Protein AF-W4K9L7-F1 (afdb_monomer_lite)

InterPro domains:
  IPR001672 Phosphoglucose isomerase (PGI) [PF00342] (33-137)
  IPR001672 Phosphoglucose isomerase (PGI) [PR00662] (99-117)
  IPR001672 Phosphoglucose isomerase (PGI) [PR00662] (117-131)
  IPR001672 Phosphoglucose isomerase (PGI) [PS51463] (33-137)
  IPR001672 Phosphoglucose isomerase (PGI) [PTHR11469] (33-137)
  IPR035482 Phosphoglucose isomerase, SIS domain 2 [cd05016] (3-137)
  IPR046348 SIS domain superfamily [SSF53697] (2-137)

Organism: Heterobasidion irregulare (strain TC 32-1) (NCBI:txid747525)

Sequence (154 aa):
MYKFADYFQQGDTESTSKFITKGGKRVDYQTSGTKLVPTDFLAPVTSHNPLRGSLHHCILLSYYFARPEALAFSKTEEQVRQVGPRASEALVKGKVFEGNRPSNSILFPLLTPATLGSLIALYEHKIFTQGVIRGINMVGACLLGWVGVYMRVC

Structure (mmCIF, N/CA/C/O backbone):
data_AF-W4K9L7-F1
#
_entry.id   AF-W4K9L7-F1
#
loop_
_atom_site.group_PDB
_atom_site.id
_atom_site.type_symbol
_atom_site.label_atom_id
_atom_site.label_alt_id
_atom_site.label_comp_id
_atom_site.label_asym_id
_atom_site.label_entity_id
_atom_site.label_seq_id
_atom_site.pdbx_PDB_ins_code
_atom_site.Cartn_x
_atom_site.Cartn_y
_atom_site.Cartn_z
_atom_site.occupancy
_atom_site.B_iso_or_equiv
_atom_site.auth_seq_id
_atom_site.auth_comp_id
_atom_site.auth_asym_id
_atom_site.auth_atom_id
_atom_site.pdbx_PDB_model_num
ATOM 1 N N . MET A 1 1 ? 7.831 9.215 -5.787 1.00 70.25 1 MET A N 1
ATOM 2 C CA . MET A 1 1 ? 7.038 8.797 -4.607 1.00 70.25 1 MET A CA 1
ATOM 3 C C . MET A 1 1 ? 7.552 9.314 -3.258 1.00 70.25 1 MET A C 1
ATOM 5 O O . MET A 1 1 ? 6.813 9.196 -2.300 1.00 70.25 1 MET A O 1
ATOM 9 N N . TYR A 1 2 ? 8.739 9.924 -3.124 1.00 73.19 2 TYR A N 1
ATOM 10 C CA . TYR A 1 2 ? 9.238 10.333 -1.795 1.00 73.19 2 TYR A CA 1
ATOM 11 C C . TYR A 1 2 ? 8.344 11.356 -1.052 1.00 73.19 2 TYR A C 1
ATOM 13 O O . TYR A 1 2 ? 8.242 11.287 0.162 1.00 73.19 2 TYR A O 1
ATOM 21 N N . LYS A 1 3 ? 7.645 12.246 -1.776 1.00 76.44 3 LYS A N 1
ATOM 22 C CA . LYS A 1 3 ? 6.640 13.182 -1.222 1.00 76.44 3 LYS A CA 1
ATOM 23 C C . LYS A 1 3 ? 5.236 12.611 -1.059 1.00 76.44 3 LYS A C 1
ATOM 25 O O . LYS A 1 3 ? 4.345 13.290 -0.568 1.00 76.44 3 LYS A O 1
ATOM 30 N N . PHE A 1 4 ? 5.024 11.379 -1.508 1.00 74.81 4 PHE A N 1
ATOM 31 C CA . PHE A 1 4 ? 3.700 10.771 -1.534 1.00 74.81 4 PHE A CA 1
ATOM 32 C C . PHE A 1 4 ? 3.171 10.537 -0.113 1.00 74.81 4 PHE A C 1
ATOM 34 O O . PHE A 1 4 ? 1.999 10.768 0.141 1.00 74.81 4 PHE A O 1
ATOM 41 N N . ALA A 1 5 ? 4.045 10.155 0.825 1.00 73.12 5 ALA A N 1
ATOM 42 C CA . ALA A 1 5 ? 3.673 9.970 2.226 1.00 73.12 5 ALA A CA 1
ATOM 43 C C . ALA A 1 5 ? 3.264 11.290 2.904 1.00 73.12 5 ALA A C 1
ATOM 45 O O . ALA A 1 5 ? 2.226 11.323 3.557 1.00 73.12 5 ALA A O 1
ATOM 46 N N . ASP A 1 6 ? 4.027 12.371 2.693 1.00 67.75 6 ASP A N 1
ATOM 47 C CA . ASP A 1 6 ? 3.744 13.702 3.257 1.00 67.75 6 ASP A CA 1
ATOM 48 C C . ASP A 1 6 ? 2.326 14.179 2.881 1.00 67.75 6 ASP A C 1
ATOM 50 O O . ASP A 1 6 ? 1.592 14.699 3.720 1.00 67.75 6 ASP A O 1
ATOM 54 N N . TYR A 1 7 ? 1.921 13.945 1.626 1.00 69.06 7 TYR A N 1
ATOM 55 C CA . TYR A 1 7 ? 0.602 14.321 1.113 1.00 69.06 7 TYR A CA 1
ATOM 56 C C . TYR A 1 7 ? -0.545 13.639 1.876 1.00 69.06 7 TYR A C 1
ATOM 58 O O . TYR A 1 7 ? -1.479 14.306 2.323 1.00 69.06 7 TYR A O 1
ATOM 66 N N . PHE A 1 8 ? -0.464 12.321 2.083 1.00 70.00 8 PHE A N 1
ATOM 67 C CA . PHE A 1 8 ? -1.507 11.602 2.824 1.00 70.00 8 PHE A CA 1
ATOM 68 C C . PHE A 1 8 ? -1.439 11.838 4.317 1.00 70.00 8 PHE A C 1
ATOM 70 O O . PHE A 1 8 ? -2.485 11.920 4.945 1.00 70.00 8 PHE A O 1
ATOM 77 N N . GLN A 1 9 ? -0.248 12.007 4.891 1.00 68.50 9 GLN A N 1
ATOM 78 C CA . GLN A 1 9 ? -0.134 12.387 6.296 1.00 68.50 9 GLN A CA 1
ATOM 79 C C . GLN A 1 9 ? -0.862 13.703 6.565 1.00 68.50 9 GLN A C 1
ATOM 81 O O . GLN A 1 9 ? -1.576 13.802 7.563 1.00 68.50 9 GLN A O 1
ATOM 86 N N . GLN A 1 10 ? -0.751 14.678 5.661 1.00 68.06 10 GLN A N 1
ATOM 87 C CA . GLN A 1 10 ? -1.512 15.917 5.751 1.00 68.06 10 GLN A CA 1
ATOM 88 C C . GLN A 1 10 ? -3.023 15.661 5.613 1.00 68.06 10 GLN A C 1
ATOM 90 O O . GLN A 1 10 ? -3.782 16.028 6.510 1.00 68.06 10 GLN A O 1
ATOM 95 N N . GLY A 1 11 ? -3.460 14.981 4.546 1.00 58.62 11 GLY A N 1
ATOM 96 C CA . GLY A 1 11 ? -4.882 14.722 4.287 1.00 58.62 11 GLY A CA 1
ATOM 97 C C . GLY A 1 11 ? -5.578 13.898 5.378 1.00 58.62 11 GLY A C 1
ATOM 98 O O . GLY A 1 11 ? -6.679 14.243 5.815 1.00 58.62 11 GLY A O 1
ATOM 99 N N . ASP A 1 12 ? -4.930 12.844 5.875 1.00 61.22 12 ASP A N 1
ATOM 100 C CA . ASP A 1 12 ? -5.428 12.022 6.980 1.00 61.22 12 ASP A CA 1
ATOM 101 C C . ASP A 1 12 ? -5.474 12.834 8.277 1.00 61.22 12 ASP A C 1
ATOM 103 O O . ASP A 1 12 ? -6.499 12.837 8.958 1.00 61.22 12 ASP A O 1
ATOM 107 N N . THR A 1 13 ? -4.418 13.579 8.619 1.00 63.84 13 THR A N 1
ATOM 108 C CA . THR A 1 13 ? -4.372 14.336 9.883 1.00 63.84 13 THR A CA 1
ATOM 109 C C . THR A 1 13 ? -5.392 15.475 9.894 1.00 63.84 13 THR A C 1
ATOM 111 O O . THR A 1 13 ? -6.127 15.634 10.869 1.00 63.84 13 THR A O 1
ATOM 114 N N . GLU A 1 14 ? -5.510 16.240 8.809 1.00 61.34 14 GLU A N 1
ATOM 115 C CA . GLU A 1 14 ? -6.468 17.350 8.697 1.00 61.34 14 GLU A CA 1
ATOM 116 C C . GLU A 1 14 ? -7.933 16.877 8.654 1.00 61.34 14 GLU A C 1
ATOM 118 O O . GLU A 1 14 ? -8.848 17.600 9.069 1.00 61.34 14 GLU A O 1
ATOM 123 N N . SER A 1 15 ? -8.185 15.656 8.172 1.00 55.28 15 SER A N 1
ATOM 124 C CA . SER A 1 15 ? -9.538 15.096 8.079 1.00 55.28 15 SER A CA 1
ATOM 125 C C . SER A 1 15 ? -9.973 14.333 9.335 1.00 55.28 15 SER A C 1
ATOM 127 O O . SER A 1 15 ? -11.148 14.414 9.708 1.00 55.28 15 SER A O 1
ATOM 129 N N . THR A 1 16 ? -9.055 13.628 10.005 1.00 56.41 16 THR A N 1
ATOM 130 C CA . THR A 1 16 ? -9.356 12.756 11.157 1.00 56.41 16 THR A CA 1
ATOM 131 C C . THR A 1 16 ? -9.210 13.438 12.516 1.00 56.41 16 THR A C 1
ATOM 133 O O . THR A 1 16 ? -9.833 12.993 13.476 1.00 56.41 16 THR A O 1
ATOM 136 N N . SER A 1 17 ? -8.502 14.568 12.614 1.00 54.84 17 SER A N 1
ATOM 137 C CA . SER A 1 17 ? -8.361 15.343 13.864 1.00 54.84 17 SER A CA 1
ATOM 138 C C . SER A 1 17 ? -9.608 16.150 14.267 1.00 54.84 17 SER A C 1
ATOM 140 O O . SER A 1 17 ? -9.572 16.942 15.209 1.00 54.84 17 SER A O 1
ATOM 142 N N . LYS A 1 18 ? -10.741 15.971 13.579 1.00 62.09 18 LYS A N 1
ATOM 143 C CA . LYS A 1 18 ? -11.983 16.697 13.868 1.00 62.09 18 LYS A CA 1
ATOM 144 C C . LYS A 1 18 ? -12.799 15.992 14.949 1.00 62.09 18 LYS A C 1
ATOM 146 O O . LYS A 1 18 ? -13.214 14.850 14.788 1.00 62.09 18 LYS A O 1
ATOM 151 N N . PHE A 1 19 ? -13.104 16.725 16.019 1.00 60.25 19 PHE A N 1
ATOM 152 C CA . PHE A 1 19 ? -13.842 16.219 17.183 1.00 60.25 19 PHE A CA 1
ATOM 153 C C . PHE A 1 19 ? -15.343 16.533 17.163 1.00 60.25 19 PHE A C 1
ATOM 155 O O . PHE A 1 19 ? -16.027 16.241 18.138 1.00 60.25 19 PHE A O 1
ATOM 162 N N . ILE A 1 20 ? -15.871 17.149 16.101 1.00 57.84 20 ILE A N 1
ATOM 163 C CA . ILE A 1 20 ? -17.280 17.561 16.009 1.00 57.84 20 ILE A CA 1
ATOM 164 C C . ILE A 1 20 ? -17.954 16.837 14.838 1.00 57.84 20 ILE A C 1
ATOM 166 O O . ILE A 1 20 ? -17.497 16.896 13.694 1.00 57.84 20 ILE A O 1
ATOM 170 N N . THR A 1 21 ? -19.049 16.139 15.138 1.00 61.34 21 THR A N 1
ATOM 171 C CA . THR A 1 21 ? -19.907 15.465 14.150 1.00 61.34 21 THR A CA 1
ATOM 172 C C . THR A 1 21 ? -20.721 16.472 13.333 1.00 61.34 21 THR A C 1
ATOM 174 O O . THR A 1 21 ? -20.897 17.623 13.736 1.00 61.34 21 THR A O 1
ATOM 177 N N . LYS A 1 22 ? -21.291 16.042 12.197 1.00 63.00 22 LYS A N 1
ATOM 178 C CA . LYS A 1 22 ? -22.175 16.899 11.374 1.00 63.00 22 LYS A CA 1
ATOM 179 C C . LYS A 1 22 ? -23.387 17.465 12.138 1.00 63.00 22 LYS A C 1
ATOM 181 O O . LYS A 1 22 ? -23.894 18.509 11.753 1.00 63.00 22 LYS A O 1
ATOM 186 N N . GLY A 1 23 ? -23.819 16.810 13.220 1.00 61.84 23 GLY A N 1
ATOM 187 C CA . GLY A 1 23 ? -24.915 17.254 14.091 1.00 61.84 23 GLY A CA 1
ATOM 188 C C . GLY A 1 23 ? -24.489 18.121 15.282 1.00 61.84 23 GLY A C 1
ATOM 189 O O . GLY A 1 23 ? -25.269 18.276 16.215 1.00 61.84 23 GLY A O 1
ATOM 190 N N . GLY A 1 24 ? -2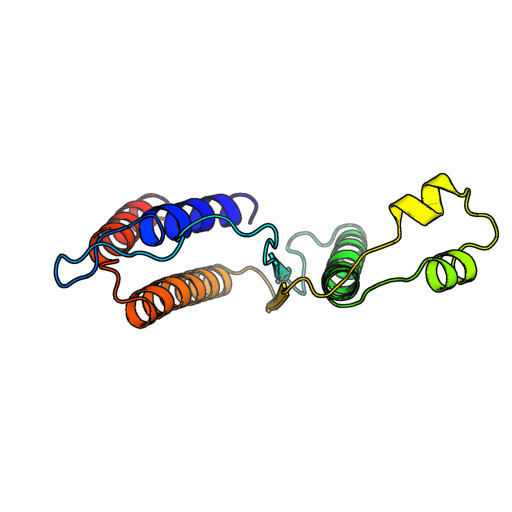3.249 18.623 15.315 1.00 64.81 24 GLY A N 1
ATOM 191 C CA . GLY A 1 24 ? -22.756 19.508 16.381 1.00 64.81 24 GLY A CA 1
ATOM 192 C C . GLY A 1 24 ? -22.377 18.810 17.695 1.00 64.81 24 GLY A C 1
ATOM 193 O O . GLY A 1 24 ? -21.907 19.470 18.618 1.00 64.81 24 GLY A O 1
ATOM 194 N N . LYS A 1 25 ? -22.525 17.481 17.797 1.00 64.19 25 LYS A N 1
ATOM 195 C CA . LYS A 1 25 ? -22.083 16.704 18.968 1.00 64.19 25 LYS A CA 1
ATOM 196 C C . LYS A 1 25 ? -20.588 16.401 18.913 1.00 64.19 25 LYS A C 1
ATOM 198 O O . LYS A 1 25 ? -20.061 16.084 17.841 1.00 64.19 25 LYS A O 1
ATOM 203 N N . ARG A 1 26 ? -19.932 16.449 20.076 1.00 64.56 26 ARG A N 1
ATOM 204 C CA . ARG A 1 26 ? -18.520 16.085 20.242 1.00 64.56 26 ARG A CA 1
ATOM 205 C C . ARG A 1 26 ? -18.341 14.564 20.193 1.00 64.56 26 ARG A C 1
ATOM 207 O O . ARG A 1 26 ? -19.174 13.826 20.708 1.00 64.56 26 ARG A O 1
ATOM 214 N N . VAL A 1 27 ? -17.281 14.120 19.529 1.00 63.09 27 VAL A N 1
ATOM 215 C CA . VAL A 1 27 ? -16.907 12.712 19.368 1.00 63.09 27 VAL A CA 1
ATOM 216 C C . VAL A 1 27 ? -16.137 12.248 20.608 1.00 63.09 27 VAL A C 1
ATOM 218 O O . VAL A 1 27 ? -15.159 12.893 20.976 1.00 63.09 27 VAL A O 1
ATOM 221 N N . ASP A 1 28 ? -16.581 11.155 21.237 1.00 58.91 28 ASP A N 1
ATOM 222 C CA . ASP A 1 28 ? -16.040 10.636 22.511 1.00 58.91 28 ASP A CA 1
ATOM 223 C C . ASP A 1 28 ? -15.050 9.462 22.337 1.00 58.91 28 ASP A C 1
ATOM 225 O O . ASP A 1 28 ? -14.514 8.926 23.299 1.00 58.91 28 ASP A O 1
ATOM 229 N N . TYR A 1 29 ? -14.781 9.046 21.094 1.00 61.28 29 TYR A N 1
ATOM 230 C CA . TYR A 1 29 ? -13.723 8.079 20.795 1.00 61.28 29 TYR A CA 1
ATOM 231 C C . TYR A 1 29 ? -12.433 8.790 20.382 1.00 61.28 29 TYR A C 1
ATOM 233 O O . TYR A 1 29 ? -12.451 9.815 19.697 1.00 61.28 29 TYR A O 1
ATOM 241 N N . GLN A 1 30 ? -11.294 8.220 20.775 1.00 55.03 30 GLN A N 1
ATOM 242 C CA . GLN A 1 30 ? -9.976 8.741 20.432 1.00 55.03 30 GLN A CA 1
ATOM 243 C C . GLN A 1 30 ? -9.747 8.645 18.915 1.00 55.03 30 GLN A C 1
ATOM 245 O O . GLN A 1 30 ? -9.645 7.559 18.349 1.00 55.03 30 GLN A O 1
ATOM 250 N N . THR A 1 31 ? -9.678 9.794 18.245 1.00 52.56 31 THR A N 1
ATOM 251 C CA . THR A 1 31 ? -9.467 9.905 16.792 1.00 52.56 31 THR A CA 1
ATOM 252 C C . THR A 1 31 ? -8.001 9.767 16.380 1.00 52.56 31 THR A C 1
ATOM 254 O O . THR A 1 31 ? -7.724 9.495 15.214 1.00 52.56 31 THR A O 1
ATOM 257 N N . SER A 1 32 ? -7.061 9.893 17.324 1.00 43.34 32 SER A N 1
ATOM 258 C CA . SER A 1 32 ? -5.623 9.746 17.079 1.00 43.34 32 SER A CA 1
ATOM 259 C C . SER A 1 32 ? -4.911 8.980 18.201 1.00 43.34 32 SER A C 1
ATOM 261 O O . SER A 1 32 ? -4.902 9.425 19.352 1.00 43.34 32 SER A O 1
ATOM 263 N N . GLY A 1 33 ? -4.247 7.876 17.841 1.00 48.62 33 GLY A N 1
ATOM 264 C CA . GLY A 1 33 ? -3.233 7.213 18.669 1.00 48.62 33 GLY A CA 1
ATOM 265 C C . GLY A 1 33 ? -3.620 5.833 19.202 1.00 48.62 33 GLY A C 1
ATOM 266 O O . GLY A 1 33 ? -4.092 5.705 20.326 1.00 48.62 33 GLY A O 1
ATOM 267 N N . THR A 1 34 ? -3.314 4.787 18.435 1.00 46.16 34 THR A N 1
ATOM 268 C CA . THR A 1 34 ? -3.160 3.413 18.939 1.00 46.16 34 THR A CA 1
ATOM 269 C C . THR A 1 34 ? -1.678 3.036 18.970 1.00 46.16 34 THR A C 1
ATOM 271 O O . THR A 1 34 ? -0.919 3.428 18.088 1.00 46.16 34 THR A O 1
ATOM 274 N N . LYS A 1 35 ? -1.263 2.207 19.943 1.00 58.25 35 LYS A N 1
ATOM 275 C CA . LYS A 1 35 ? 0.078 1.569 20.013 1.00 58.25 35 LYS A CA 1
ATOM 276 C C . LYS A 1 35 ? 0.399 0.718 18.763 1.00 58.25 35 LYS A C 1
ATOM 278 O O . LYS A 1 35 ? 1.547 0.368 18.512 1.00 58.25 35 LYS A O 1
ATOM 283 N N . LEU A 1 36 ? -0.639 0.400 17.988 1.00 64.62 36 LEU A N 1
ATOM 284 C CA . LEU A 1 36 ? -0.628 -0.301 16.713 1.00 64.62 36 LEU A CA 1
ATOM 285 C C . LEU A 1 36 ? -0.620 0.712 15.555 1.00 64.62 36 LEU A C 1
ATOM 287 O O . LEU A 1 36 ? -1.560 1.499 15.431 1.00 64.62 36 LEU A O 1
ATOM 291 N N . VAL A 1 37 ? 0.411 0.666 14.706 1.00 73.56 37 VAL A N 1
ATOM 292 C CA . VAL A 1 37 ? 0.534 1.510 13.505 1.00 73.56 37 VAL A CA 1
ATOM 293 C C . VAL A 1 37 ? 0.249 0.653 12.264 1.00 73.56 37 VAL A C 1
ATOM 295 O O . VAL A 1 37 ? 1.113 -0.141 11.881 1.00 73.56 37 VAL A O 1
ATOM 298 N N . PRO A 1 38 ? -0.944 0.756 11.644 1.00 80.25 38 PRO A N 1
ATOM 299 C CA . PRO A 1 38 ? -1.216 0.075 10.381 1.00 80.25 38 PRO A CA 1
ATOM 300 C C . PRO A 1 38 ? -0.297 0.616 9.280 1.00 80.25 38 PRO A C 1
ATOM 302 O O . PRO A 1 38 ? -0.010 1.812 9.245 1.00 80.25 38 PRO A O 1
ATOM 305 N N . THR A 1 39 ? 0.188 -0.255 8.392 1.00 84.19 39 THR A N 1
ATOM 306 C CA . THR A 1 39 ? 1.153 0.129 7.343 1.00 84.19 39 THR A CA 1
ATOM 307 C C . THR A 1 39 ? 0.655 -0.249 5.951 1.00 84.19 39 THR A C 1
ATOM 309 O O . THR A 1 39 ? 0.379 -1.416 5.686 1.00 84.19 39 THR A O 1
ATOM 312 N N . ASP A 1 40 ? 0.592 0.726 5.044 1.00 90.12 40 ASP A N 1
ATOM 313 C CA . ASP A 1 40 ? 0.304 0.499 3.626 1.00 90.12 40 ASP A CA 1
ATOM 314 C C . ASP A 1 40 ? 1.634 0.389 2.851 1.00 90.12 40 ASP A C 1
ATOM 316 O O . ASP A 1 40 ? 2.449 1.314 2.845 1.00 90.12 40 ASP A O 1
ATOM 320 N N . PHE A 1 41 ? 1.865 -0.745 2.192 1.00 91.31 41 PHE A N 1
ATOM 321 C CA . PHE A 1 41 ? 3.023 -1.007 1.344 1.00 91.31 41 PHE A CA 1
ATOM 322 C C . PHE A 1 41 ? 2.663 -0.795 -0.122 1.00 91.31 41 PHE A C 1
ATOM 324 O O . PHE A 1 41 ? 1.828 -1.504 -0.681 1.00 91.31 41 PHE A O 1
ATOM 331 N N . LEU A 1 42 ? 3.361 0.130 -0.778 1.00 92.38 42 LEU A N 1
ATOM 332 C CA . LEU A 1 42 ? 3.187 0.435 -2.196 1.00 92.38 42 LEU A CA 1
ATOM 333 C C . LEU A 1 42 ? 4.477 0.151 -2.965 1.00 92.38 42 LEU A C 1
ATOM 335 O O . LEU A 1 42 ? 5.536 0.656 -2.588 1.00 92.38 42 LEU A O 1
ATOM 339 N N . ALA A 1 43 ? 4.395 -0.619 -4.051 1.00 92.69 43 ALA A N 1
ATOM 340 C CA . ALA A 1 43 ? 5.541 -0.850 -4.928 1.00 92.69 43 ALA A CA 1
ATOM 341 C C . ALA A 1 43 ? 5.139 -1.008 -6.402 1.00 92.69 43 ALA A C 1
ATOM 343 O O . ALA A 1 43 ? 4.150 -1.684 -6.703 1.00 92.69 43 ALA A O 1
ATOM 344 N N . PRO A 1 44 ? 5.922 -0.430 -7.335 1.00 92.94 44 PRO A N 1
ATOM 345 C CA . PRO A 1 44 ? 5.816 -0.785 -8.735 1.00 92.94 44 PRO A CA 1
ATOM 346 C C . PRO A 1 44 ? 6.444 -2.164 -8.988 1.00 92.94 44 PRO A C 1
ATOM 348 O O . PRO A 1 44 ? 7.414 -2.521 -8.327 1.00 92.94 44 PRO A O 1
ATOM 351 N N . VAL A 1 45 ? 5.936 -2.899 -9.976 1.00 91.75 45 VAL A N 1
ATOM 352 C CA . VAL A 1 45 ? 6.523 -4.153 -10.485 1.00 91.75 45 VAL A CA 1
ATOM 353 C C . VAL A 1 45 ? 7.764 -3.872 -11.333 1.00 91.75 45 VAL A C 1
ATOM 355 O O . VAL A 1 45 ? 8.669 -4.699 -11.416 1.00 91.75 45 VAL A O 1
ATOM 358 N N . THR A 1 46 ? 7.797 -2.706 -11.984 1.00 89.00 46 THR A N 1
ATOM 359 C CA . THR A 1 46 ? 8.888 -2.283 -12.865 1.00 89.00 46 THR A CA 1
ATOM 360 C C . THR A 1 46 ? 9.499 -0.968 -12.389 1.00 89.00 46 THR A C 1
ATOM 362 O O . THR A 1 46 ? 8.796 -0.012 -12.059 1.00 89.00 46 THR A O 1
ATOM 365 N N . SER A 1 47 ? 10.830 -0.887 -12.399 1.00 89.69 47 SER A N 1
ATOM 366 C CA . SER A 1 47 ? 11.561 0.348 -12.098 1.00 89.69 47 SER A CA 1
ATOM 367 C C . SER A 1 47 ? 11.631 1.270 -13.316 1.00 89.69 47 SER A C 1
ATOM 369 O O . SER A 1 47 ? 11.887 0.813 -14.426 1.00 89.69 47 SER A O 1
ATOM 371 N N . HIS A 1 48 ? 11.526 2.584 -13.095 1.00 89.06 48 HIS A N 1
ATOM 372 C CA . HIS A 1 48 ? 11.862 3.587 -14.118 1.00 89.06 48 HIS A CA 1
ATOM 373 C C . HIS A 1 48 ? 13.355 3.618 -14.459 1.00 89.06 48 HIS A C 1
ATOM 375 O O . HIS A 1 48 ? 13.734 4.118 -15.511 1.00 89.06 48 HIS A O 1
ATOM 381 N N . ASN A 1 49 ? 14.202 3.106 -13.564 1.00 89.19 49 ASN A N 1
ATOM 382 C CA . ASN A 1 49 ? 15.646 3.074 -13.735 1.00 89.19 49 ASN A CA 1
ATOM 383 C C . ASN A 1 49 ? 16.156 1.636 -13.531 1.00 89.19 49 ASN A C 1
ATOM 385 O O . ASN A 1 49 ? 16.414 1.236 -12.385 1.00 89.19 49 ASN A O 1
ATOM 389 N N . PRO A 1 50 ? 16.247 0.823 -14.599 1.00 81.56 50 PRO A N 1
ATOM 390 C CA . PRO A 1 50 ? 16.681 -0.569 -14.520 1.00 81.56 50 PRO A CA 1
ATOM 391 C C . PRO A 1 50 ? 18.212 -0.669 -14.398 1.00 81.56 50 PRO A C 1
ATOM 393 O O . PRO A 1 50 ? 18.910 -1.153 -15.288 1.00 81.56 50 PRO A O 1
ATOM 396 N N . LEU A 1 51 ? 18.760 -0.223 -13.264 1.00 84.00 51 LEU A N 1
ATOM 397 C CA . LEU A 1 51 ? 20.190 -0.345 -12.966 1.00 84.00 51 LEU A CA 1
ATOM 398 C C . LEU A 1 51 ? 20.589 -1.816 -12.820 1.00 84.00 51 LEU A C 1
ATOM 400 O O . LEU A 1 51 ? 19.944 -2.561 -12.077 1.00 84.00 51 LEU A O 1
ATOM 404 N N . ARG A 1 52 ? 21.683 -2.214 -13.487 1.00 81.38 52 ARG A N 1
ATOM 405 C CA . ARG A 1 52 ? 22.225 -3.588 -13.456 1.00 81.38 52 ARG A CA 1
ATOM 406 C C . ARG A 1 52 ? 21.149 -4.645 -13.751 1.00 81.38 52 ARG A C 1
ATOM 408 O O . ARG A 1 52 ? 21.002 -5.602 -12.997 1.00 81.38 52 ARG A O 1
ATOM 415 N N . GLY A 1 53 ? 20.349 -4.431 -14.800 1.00 83.00 53 GLY A N 1
ATOM 416 C CA . GLY A 1 53 ? 19.280 -5.363 -15.178 1.00 83.00 53 GLY A CA 1
ATOM 417 C C . GLY A 1 53 ? 18.192 -5.494 -14.109 1.00 83.00 53 GLY A C 1
ATOM 418 O O . GLY A 1 53 ? 17.717 -6.590 -13.841 1.00 83.00 53 GLY A O 1
ATOM 419 N N . SER A 1 54 ? 17.834 -4.385 -13.455 1.00 86.62 54 SER A N 1
ATOM 420 C CA . SER A 1 54 ? 16.829 -4.330 -12.382 1.00 86.62 54 SER A CA 1
ATOM 421 C C . SER A 1 54 ? 17.193 -5.066 -11.087 1.00 86.62 54 SER A C 1
ATOM 423 O O . SER A 1 54 ? 16.336 -5.194 -10.216 1.00 86.62 54 SER A O 1
ATOM 425 N N . LEU A 1 55 ? 18.457 -5.458 -10.877 1.00 89.44 55 LEU A N 1
ATOM 426 C CA . LEU A 1 55 ? 18.903 -6.121 -9.642 1.00 89.44 55 LEU A CA 1
ATOM 427 C C . LEU A 1 55 ? 18.504 -5.342 -8.377 1.00 89.44 55 LEU A C 1
ATOM 429 O O . LEU A 1 55 ? 17.970 -5.912 -7.429 1.00 89.44 55 LEU A O 1
ATOM 433 N N . HIS A 1 56 ? 18.714 -4.023 -8.377 1.00 88.88 56 HIS A N 1
ATOM 434 C CA . HIS A 1 56 ? 18.343 -3.164 -7.248 1.00 88.88 56 HIS A CA 1
ATOM 435 C C . HIS A 1 56 ? 16.832 -3.152 -6.991 1.00 88.88 56 HIS A C 1
ATOM 437 O O . HIS A 1 56 ? 16.400 -3.081 -5.842 1.00 88.88 56 HIS A O 1
ATOM 443 N N . HIS A 1 57 ? 16.028 -3.241 -8.051 1.00 91.12 57 HIS A N 1
ATOM 444 C CA . HIS A 1 57 ? 14.577 -3.294 -7.934 1.00 91.12 57 HIS A CA 1
ATOM 445 C C . HIS A 1 57 ? 14.107 -4.656 -7.414 1.00 91.12 57 HIS A C 1
ATOM 447 O O . HIS A 1 57 ? 13.256 -4.700 -6.533 1.00 91.12 57 HIS A O 1
ATOM 453 N N . CYS A 1 58 ? 14.724 -5.752 -7.861 1.00 88.81 58 CYS A N 1
ATOM 454 C CA . CYS A 1 58 ? 14.463 -7.087 -7.323 1.00 88.81 58 CYS A CA 1
ATOM 455 C C . CYS A 1 58 ? 14.796 -7.176 -5.825 1.00 88.81 58 CYS A C 1
ATOM 457 O O . CYS A 1 58 ? 14.021 -7.741 -5.057 1.00 88.81 58 CYS A O 1
ATOM 459 N N . ILE A 1 59 ? 15.908 -6.569 -5.391 1.00 90.56 59 ILE A N 1
ATOM 460 C CA . ILE A 1 59 ? 16.253 -6.469 -3.964 1.00 90.56 59 ILE A CA 1
ATOM 461 C C . ILE A 1 59 ? 15.206 -5.632 -3.220 1.00 90.56 59 ILE A C 1
ATOM 463 O O . ILE A 1 59 ? 14.755 -6.026 -2.153 1.00 90.56 59 ILE A O 1
ATOM 467 N N . LEU A 1 60 ? 14.769 -4.496 -3.766 1.00 89.25 60 LEU A N 1
ATOM 468 C CA . LEU A 1 60 ? 13.714 -3.695 -3.138 1.00 89.25 60 LEU A CA 1
ATOM 469 C C . LEU A 1 60 ? 12.399 -4.485 -2.990 1.00 89.25 60 LEU A C 1
ATOM 471 O O . LEU A 1 60 ? 11.763 -4.426 -1.937 1.00 89.25 60 LEU A O 1
ATOM 475 N N . LEU A 1 61 ? 12.010 -5.241 -4.019 1.00 91.75 61 LEU A N 1
ATOM 476 C CA . LEU A 1 61 ? 10.806 -6.069 -4.002 1.00 91.75 61 LEU A CA 1
ATOM 477 C C . LEU A 1 61 ? 10.904 -7.226 -3.000 1.00 91.75 61 LEU A C 1
ATOM 479 O O . LEU A 1 61 ? 9.906 -7.555 -2.366 1.00 91.75 61 LEU A O 1
ATOM 483 N N . SER A 1 62 ? 12.087 -7.802 -2.770 1.00 90.19 62 SER A N 1
ATOM 484 C CA . SER A 1 62 ? 12.233 -8.834 -1.734 1.00 90.19 62 SER A CA 1
ATOM 485 C C . SER A 1 62 ? 11.920 -8.284 -0.336 1.00 90.19 62 SER A C 1
ATOM 487 O O . SER A 1 62 ? 11.201 -8.925 0.431 1.00 90.19 62 SER A O 1
ATOM 489 N N . TYR A 1 63 ? 12.351 -7.054 -0.030 1.00 88.44 63 TYR A N 1
ATOM 490 C CA . TYR A 1 63 ? 11.962 -6.361 1.203 1.00 88.44 63 TYR A CA 1
ATOM 491 C C . TYR A 1 63 ? 10.470 -6.029 1.248 1.00 88.44 63 TYR A C 1
ATOM 493 O O . TYR A 1 63 ? 9.868 -6.097 2.321 1.00 88.44 63 TYR A O 1
ATOM 501 N N . TYR A 1 64 ? 9.884 -5.669 0.105 1.00 91.00 64 TYR A N 1
ATOM 502 C CA . TYR A 1 64 ? 8.455 -5.399 -0.006 1.00 91.00 64 TYR A CA 1
ATOM 503 C C . TYR A 1 64 ? 7.608 -6.618 0.370 1.00 91.00 64 TYR A C 1
ATOM 505 O O . TYR A 1 64 ? 6.621 -6.444 1.067 1.00 91.00 64 TYR A O 1
ATOM 513 N N . PHE A 1 65 ? 7.989 -7.834 -0.033 1.00 89.31 65 PHE A N 1
ATOM 514 C CA . PHE A 1 65 ? 7.246 -9.049 0.327 1.00 89.31 65 PHE A CA 1
ATOM 515 C C . PHE A 1 65 ? 7.546 -9.530 1.750 1.00 89.31 65 PHE A C 1
ATOM 517 O O . PHE A 1 65 ? 6.633 -9.896 2.488 1.00 89.31 65 PHE A O 1
ATOM 524 N N . ALA A 1 66 ? 8.812 -9.471 2.172 1.00 87.00 66 ALA A N 1
ATOM 525 C CA . ALA A 1 66 ? 9.225 -9.981 3.478 1.00 87.00 66 ALA A CA 1
ATOM 526 C C . ALA A 1 66 ? 8.671 -9.160 4.657 1.00 87.00 66 ALA A C 1
ATOM 528 O O . ALA A 1 66 ? 8.531 -9.670 5.770 1.00 87.00 66 ALA A O 1
ATOM 529 N N . ARG A 1 67 ? 8.395 -7.863 4.459 1.00 84.38 67 ARG A N 1
ATOM 530 C CA . ARG A 1 67 ? 8.001 -6.968 5.555 1.00 84.38 67 ARG A CA 1
ATOM 531 C C . ARG A 1 67 ? 6.529 -7.095 5.978 1.00 84.38 67 ARG A C 1
ATOM 533 O O . ARG A 1 67 ? 6.316 -7.202 7.184 1.00 84.38 67 ARG A O 1
ATOM 540 N N . PRO A 1 68 ? 5.534 -7.120 5.074 1.00 85.25 68 PRO A N 1
ATOM 541 C CA . PRO A 1 68 ? 4.156 -7.469 5.414 1.00 85.25 68 PRO A CA 1
ATOM 542 C C . PRO A 1 68 ? 4.070 -8.833 6.098 1.00 85.25 68 PRO A C 1
ATOM 544 O O . PRO A 1 68 ? 3.396 -8.963 7.114 1.00 85.25 68 PRO A O 1
ATOM 547 N N . GLU A 1 69 ? 4.822 -9.821 5.605 1.00 83.69 69 GLU A N 1
ATOM 548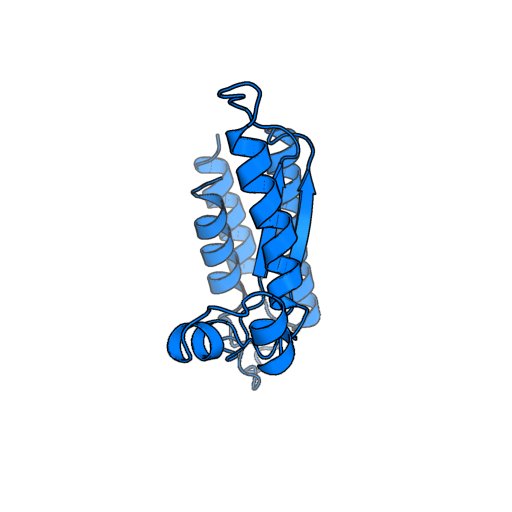 C CA . GLU A 1 69 ? 4.905 -11.152 6.211 1.00 83.69 69 GLU A CA 1
ATOM 549 C C . GLU A 1 69 ? 5.405 -11.072 7.663 1.00 83.69 69 GLU A C 1
ATOM 551 O O . GLU A 1 69 ? 4.755 -11.573 8.576 1.00 83.69 69 GLU A O 1
ATOM 556 N N . ALA A 1 70 ? 6.509 -10.360 7.908 1.00 82.44 70 ALA A N 1
ATOM 557 C CA . ALA A 1 70 ? 7.044 -10.174 9.257 1.00 82.44 70 ALA A CA 1
ATOM 558 C C . ALA A 1 70 ? 6.123 -9.366 10.195 1.00 82.44 70 ALA A C 1
ATOM 560 O O . ALA A 1 70 ? 6.246 -9.477 11.413 1.00 82.44 70 ALA A O 1
ATOM 561 N N . LEU A 1 71 ? 5.239 -8.523 9.654 1.00 82.44 71 LEU A N 1
ATOM 562 C CA . LEU A 1 71 ? 4.246 -7.780 10.435 1.00 82.44 71 LEU A CA 1
ATOM 563 C C . LEU A 1 71 ? 3.017 -8.637 10.762 1.00 82.44 71 LEU A C 1
ATOM 565 O O . LEU A 1 71 ? 2.470 -8.519 11.861 1.00 82.44 71 LEU A O 1
ATOM 569 N N . ALA A 1 72 ? 2.599 -9.497 9.834 1.00 82.81 72 ALA A N 1
ATOM 570 C CA . ALA A 1 72 ? 1.460 -10.388 10.008 1.00 82.81 72 ALA A CA 1
ATOM 571 C C . ALA A 1 72 ? 1.786 -11.537 10.970 1.00 82.81 72 ALA A C 1
ATOM 573 O O . ALA A 1 72 ? 1.036 -11.784 11.917 1.00 82.81 72 ALA A O 1
ATOM 574 N N . PHE A 1 73 ? 2.920 -12.207 10.758 1.00 82.50 73 PHE A N 1
ATOM 575 C CA . PHE A 1 73 ? 3.291 -13.405 11.500 1.00 82.50 73 PHE A CA 1
ATOM 576 C C . PHE A 1 73 ? 4.189 -13.077 12.689 1.00 82.50 73 PHE A C 1
ATOM 578 O O . PHE A 1 73 ? 5.178 -12.351 12.571 1.00 82.50 73 PHE A O 1
ATOM 585 N N . SER A 1 74 ? 3.851 -13.643 13.845 1.00 75.44 74 SER A N 1
ATOM 586 C CA . SER A 1 74 ? 4.749 -13.636 14.992 1.00 75.44 74 SER A CA 1
ATOM 587 C C . SER A 1 74 ? 5.914 -14.594 14.752 1.00 75.44 74 SER A C 1
ATOM 589 O O . SER A 1 74 ? 5.820 -15.545 13.972 1.00 75.44 74 SER A O 1
ATOM 591 N N . LYS A 1 75 ? 7.035 -14.335 15.420 1.00 75.38 75 LYS A N 1
ATOM 592 C CA . LYS A 1 75 ? 8.164 -15.269 15.472 1.00 75.38 75 LYS A CA 1
ATOM 593 C C . LYS A 1 75 ? 8.526 -15.503 16.922 1.00 75.38 75 LYS A C 1
ATOM 595 O O . LYS A 1 75 ? 8.899 -14.553 17.611 1.00 75.38 75 LYS A O 1
ATOM 600 N N . THR A 1 76 ? 8.408 -16.751 17.367 1.00 76.06 76 THR A N 1
ATOM 601 C CA . THR A 1 76 ? 8.803 -17.141 18.724 1.00 76.06 76 THR A CA 1
ATOM 602 C C . THR A 1 76 ? 10.319 -17.292 18.825 1.00 76.06 76 THR A C 1
ATOM 604 O O . THR A 1 76 ? 11.021 -17.432 17.816 1.00 76.06 76 THR A O 1
ATOM 607 N N . GLU A 1 77 ? 10.848 -17.263 20.048 1.00 73.19 77 GLU A N 1
ATOM 608 C CA . GLU A 1 77 ? 12.285 -17.419 20.298 1.00 73.19 77 GLU A CA 1
ATOM 609 C C . GLU A 1 77 ? 12.838 -18.731 19.726 1.00 73.19 77 GLU A C 1
ATOM 611 O O . GLU A 1 77 ? 13.948 -18.748 19.183 1.00 73.19 77 GLU A O 1
ATOM 616 N N . GLU A 1 78 ? 12.060 -19.816 19.774 1.00 74.31 78 GLU A N 1
ATOM 617 C CA . GLU A 1 78 ? 12.467 -21.117 19.239 1.00 74.31 78 GLU A CA 1
ATOM 618 C C . GLU A 1 78 ? 12.632 -21.073 17.717 1.00 74.31 78 GLU A C 1
ATOM 620 O O . GLU A 1 78 ? 13.636 -21.553 17.186 1.00 74.31 78 GLU A O 1
ATOM 625 N N . GLN A 1 79 ? 11.693 -20.440 17.010 1.00 72.50 79 GLN A N 1
ATOM 626 C CA . GLN A 1 79 ? 11.754 -20.299 15.553 1.00 72.50 79 GLN A CA 1
ATOM 627 C C . GLN A 1 79 ? 12.936 -19.424 15.119 1.00 72.50 79 GLN A C 1
ATOM 629 O O . GLN A 1 79 ? 13.615 -19.724 14.137 1.00 72.50 79 GLN A O 1
ATOM 634 N N . VAL A 1 80 ? 13.235 -18.361 15.872 1.00 73.69 80 VAL A N 1
ATOM 635 C CA . VAL A 1 80 ? 14.390 -17.491 15.598 1.00 73.69 80 VAL A CA 1
ATOM 636 C C . VAL A 1 80 ? 15.712 -18.246 15.788 1.00 73.69 80 VAL A C 1
ATOM 638 O O . VAL A 1 80 ? 16.637 -18.068 14.989 1.00 73.69 80 VAL A O 1
ATOM 641 N N . ARG A 1 81 ? 15.800 -19.123 16.797 1.00 72.56 81 ARG A N 1
ATOM 642 C CA . ARG A 1 81 ? 16.986 -19.958 17.057 1.00 72.56 81 ARG A CA 1
ATOM 643 C C . ARG A 1 81 ? 17.197 -21.044 15.999 1.00 72.56 81 ARG A C 1
ATOM 645 O O . ARG A 1 81 ? 18.343 -21.306 15.644 1.00 72.56 81 ARG A O 1
ATOM 652 N N . GLN A 1 82 ? 16.129 -21.619 15.444 1.00 73.25 82 GLN A N 1
ATOM 653 C CA . GLN A 1 82 ? 16.230 -22.607 14.358 1.00 73.25 82 GLN A CA 1
ATOM 654 C C . GLN A 1 82 ? 16.804 -22.010 13.065 1.00 73.25 82 GLN A C 1
ATOM 656 O O . GLN A 1 82 ? 17.607 -22.649 12.391 1.00 73.25 82 GLN A O 1
ATOM 661 N N . VAL A 1 83 ? 16.437 -20.768 12.736 1.00 71.00 83 VAL A N 1
ATOM 662 C CA . VAL A 1 83 ? 16.932 -20.072 11.534 1.00 71.00 83 VAL A CA 1
ATOM 663 C C . VAL A 1 83 ? 18.371 -19.565 11.717 1.00 71.00 83 VAL A C 1
ATOM 665 O O . VAL A 1 83 ? 19.095 -19.369 10.741 1.00 71.00 83 VAL A O 1
ATOM 668 N N . GLY A 1 84 ? 18.810 -19.353 12.961 1.00 67.50 84 GLY A N 1
ATOM 669 C CA . GLY A 1 84 ? 20.136 -18.832 13.290 1.00 67.50 84 GLY A CA 1
ATOM 670 C C . GLY A 1 84 ? 20.815 -19.592 14.430 1.00 67.50 84 GLY A C 1
ATOM 671 O O . GLY A 1 84 ? 20.980 -19.008 15.500 1.00 67.50 84 GLY A O 1
ATOM 672 N N . PRO A 1 85 ? 21.297 -20.831 14.214 1.00 64.25 85 PRO A N 1
ATOM 673 C CA . PRO A 1 85 ? 21.901 -21.654 15.270 1.00 64.25 85 PRO A CA 1
ATOM 674 C C . PRO A 1 85 ? 23.196 -21.073 15.873 1.00 64.25 85 PRO A C 1
ATOM 676 O O . PRO A 1 85 ? 23.654 -21.539 16.909 1.00 64.25 85 PRO A O 1
ATOM 679 N N . ARG A 1 86 ? 23.791 -20.044 15.247 1.00 68.81 86 ARG A N 1
ATOM 680 C CA . ARG A 1 86 ? 24.968 -19.299 15.747 1.00 68.81 86 ARG A CA 1
ATOM 681 C C . ARG A 1 86 ? 24.652 -17.863 16.198 1.00 68.81 86 ARG A C 1
ATOM 683 O O . ARG A 1 86 ? 25.570 -17.069 16.380 1.00 68.81 86 ARG A O 1
ATOM 690 N N . ALA A 1 87 ? 23.379 -17.481 16.305 1.00 65.31 87 ALA A N 1
ATOM 691 C CA . ALA A 1 87 ? 23.006 -16.121 16.686 1.00 65.31 87 ALA A CA 1
ATOM 692 C C . ALA A 1 87 ? 23.209 -15.888 18.194 1.00 65.31 87 ALA A C 1
ATOM 694 O O . ALA A 1 87 ? 22.826 -16.720 19.012 1.00 65.31 87 ALA A O 1
ATOM 695 N N . SER A 1 88 ? 23.784 -14.741 18.567 1.00 72.75 88 SER A N 1
ATOM 696 C CA . SER A 1 88 ? 23.903 -14.331 19.971 1.00 72.75 88 SER A CA 1
ATOM 697 C C . SER A 1 88 ? 22.524 -14.085 20.599 1.00 72.75 88 SER A C 1
ATOM 699 O O . SER A 1 88 ? 21.589 -13.669 19.912 1.00 72.75 88 SER A O 1
ATOM 701 N N . GLU A 1 89 ? 22.380 -14.288 21.913 1.00 67.81 89 GLU A N 1
ATOM 702 C CA . GLU A 1 89 ? 21.095 -14.097 22.616 1.00 67.81 89 GLU A CA 1
ATOM 703 C C . GLU A 1 89 ? 20.494 -12.696 22.427 1.00 67.81 89 GLU A C 1
ATOM 705 O O . GLU A 1 89 ? 19.275 -12.551 22.326 1.00 67.81 89 GLU A O 1
ATOM 710 N N . ALA A 1 90 ? 21.336 -11.667 22.302 1.00 68.06 90 ALA A N 1
ATOM 711 C CA . ALA A 1 90 ? 20.897 -10.305 22.009 1.00 68.06 90 ALA A CA 1
ATOM 712 C C . ALA A 1 90 ? 20.230 -10.184 20.623 1.00 68.06 90 ALA A C 1
ATOM 714 O O . ALA A 1 90 ? 19.235 -9.475 20.470 1.00 68.06 90 ALA A O 1
ATOM 715 N N . LEU A 1 91 ? 20.734 -10.911 19.617 1.00 66.75 91 LEU A N 1
ATOM 716 C CA . LEU A 1 91 ? 20.144 -10.949 18.276 1.00 66.75 91 LEU A CA 1
ATOM 717 C C . LEU A 1 91 ? 18.842 -11.752 18.238 1.00 66.75 91 LEU A C 1
ATOM 719 O O . LEU A 1 91 ? 17.976 -11.442 17.423 1.00 66.75 91 LEU A O 1
ATOM 723 N N . VAL A 1 92 ? 18.701 -12.765 19.098 1.00 68.38 92 VAL A N 1
ATOM 724 C CA . VAL A 1 92 ? 17.461 -13.543 19.220 1.00 68.38 92 VAL A CA 1
ATOM 725 C C . VAL A 1 92 ? 16.358 -12.659 19.795 1.00 68.38 92 VAL A C 1
ATOM 727 O O . VAL A 1 92 ? 15.331 -12.496 19.143 1.00 68.38 92 VAL A O 1
ATOM 730 N N . LYS A 1 93 ? 16.606 -11.988 20.928 1.00 66.69 93 LYS A N 1
ATOM 731 C CA . LYS A 1 93 ? 15.631 -11.070 21.547 1.00 66.69 93 LYS A CA 1
ATOM 732 C C . LYS A 1 93 ? 15.230 -9.913 20.627 1.00 66.69 93 LYS A C 1
ATOM 734 O O . LYS A 1 93 ? 14.069 -9.528 20.607 1.00 66.69 93 LYS A O 1
ATOM 739 N N . GLY A 1 94 ? 16.159 -9.396 19.817 1.00 64.62 94 GLY A N 1
ATOM 740 C CA . GLY A 1 94 ? 15.870 -8.343 18.834 1.00 64.62 94 GLY A CA 1
ATOM 741 C C . GLY A 1 94 ? 15.084 -8.797 17.593 1.00 64.62 94 GLY A C 1
ATOM 742 O O . GLY A 1 94 ? 14.651 -7.950 16.814 1.00 64.62 94 GLY A O 1
ATOM 743 N N . LYS A 1 95 ? 14.918 -10.110 17.379 1.00 63.56 95 LYS A N 1
ATOM 744 C CA . LYS A 1 95 ? 14.218 -10.699 16.221 1.00 63.56 95 LYS A CA 1
ATOM 745 C C . LYS A 1 95 ? 12.891 -11.375 16.578 1.00 63.56 95 LYS A C 1
ATOM 747 O O . LYS A 1 95 ? 12.222 -11.883 15.677 1.00 63.56 95 LYS A O 1
ATOM 752 N N . VAL A 1 96 ? 12.520 -11.387 17.857 1.00 70.69 96 VAL A N 1
ATOM 753 C CA . VAL A 1 96 ? 11.193 -11.807 18.316 1.00 70.69 96 VAL A CA 1
ATOM 754 C C . VAL A 1 96 ? 10.210 -10.682 18.025 1.00 70.69 96 VAL A C 1
ATOM 756 O O . VAL A 1 96 ? 10.433 -9.533 18.407 1.00 70.69 96 VAL A O 1
ATOM 759 N N . PHE A 1 97 ? 9.115 -11.011 17.346 1.00 69.31 97 PHE A N 1
ATOM 760 C CA . PHE A 1 97 ? 8.042 -10.065 17.057 1.00 69.31 97 PHE A CA 1
ATOM 761 C C . PHE A 1 97 ? 6.698 -10.689 17.417 1.00 69.31 97 PHE A C 1
ATOM 763 O O . PHE A 1 97 ? 6.432 -11.840 17.076 1.00 69.31 97 PHE A O 1
ATOM 770 N N . GLU A 1 98 ? 5.845 -9.901 18.073 1.00 69.12 98 GLU A N 1
ATOM 771 C CA . GLU A 1 98 ? 4.497 -10.303 18.503 1.00 69.12 98 GLU A CA 1
ATOM 772 C C . GLU A 1 98 ? 3.530 -10.532 17.323 1.00 69.12 98 GLU A C 1
ATOM 774 O O . GLU A 1 98 ? 2.487 -11.153 17.501 1.00 69.12 98 GLU A O 1
ATOM 779 N N . GLY A 1 99 ? 3.884 -10.084 16.110 1.00 76.75 99 GLY A N 1
ATOM 780 C CA . GLY A 1 99 ? 3.045 -10.213 14.914 1.00 76.75 99 GLY A CA 1
ATOM 781 C C . GLY A 1 99 ? 1.734 -9.427 15.016 1.00 76.75 99 GLY A C 1
ATOM 782 O O . GLY A 1 99 ? 1.639 -8.452 15.765 1.00 76.75 99 GLY A O 1
ATOM 783 N N . ASN A 1 100 ? 0.728 -9.847 14.241 1.00 81.75 100 ASN A N 1
ATOM 784 C CA . ASN A 1 100 ? -0.631 -9.290 14.243 1.00 81.75 100 ASN A CA 1
ATOM 785 C C . ASN A 1 100 ? -0.695 -7.763 14.026 1.00 81.75 100 ASN A C 1
ATOM 787 O O . ASN A 1 100 ? -1.539 -7.057 14.584 1.00 81.75 100 ASN A O 1
ATOM 791 N N . ARG A 1 101 ? 0.227 -7.231 13.216 1.00 81.81 101 ARG A N 1
ATOM 792 C CA . ARG A 1 101 ? 0.228 -5.825 12.812 1.00 81.81 101 ARG A CA 1
ATOM 793 C C . ARG A 1 101 ? -0.454 -5.699 11.451 1.00 81.81 101 ARG A C 1
ATOM 795 O O . ARG A 1 101 ? 0.067 -6.233 10.470 1.00 81.81 101 ARG A O 1
ATOM 802 N N . PRO A 1 102 ? -1.603 -5.008 11.364 1.00 86.62 102 PRO A N 1
ATOM 803 C CA . PRO A 1 102 ? -2.349 -4.904 10.121 1.00 86.62 102 PRO A CA 1
ATOM 804 C C . PRO A 1 102 ? -1.524 -4.161 9.070 1.00 86.62 102 PRO A C 1
ATOM 806 O O . PRO A 1 102 ? -0.965 -3.092 9.332 1.00 86.62 102 PRO A O 1
ATOM 809 N N . SER A 1 103 ? -1.459 -4.727 7.869 1.00 88.25 103 SER A N 1
ATOM 810 C CA . SER A 1 103 ? -0.807 -4.094 6.730 1.00 88.25 103 SER A CA 1
ATOM 811 C C . SER A 1 103 ? -1.560 -4.369 5.436 1.00 88.25 103 SER A C 1
ATOM 813 O O . SER A 1 103 ? -2.178 -5.421 5.286 1.00 88.25 103 SER A O 1
ATOM 815 N N . ASN A 1 104 ? -1.501 -3.418 4.506 1.00 92.19 104 ASN A N 1
ATOM 816 C CA . ASN A 1 104 ? -2.024 -3.573 3.151 1.00 92.19 104 ASN A CA 1
ATOM 817 C C . ASN A 1 104 ? -0.864 -3.593 2.162 1.00 92.19 104 ASN A C 1
ATOM 819 O O . ASN A 1 104 ? 0.113 -2.874 2.348 1.00 92.19 104 ASN A O 1
ATOM 823 N N . SER A 1 105 ? -0.981 -4.377 1.093 1.00 92.31 105 SER A N 1
ATOM 824 C CA . SER A 1 105 ? 0.026 -4.453 0.030 1.00 92.31 105 SER A CA 1
ATOM 825 C C . SER A 1 105 ? -0.615 -4.125 -1.316 1.00 92.31 105 SER A C 1
ATOM 827 O O . SER A 1 105 ? -1.460 -4.872 -1.800 1.00 92.31 105 SER A O 1
ATOM 829 N N . ILE A 1 106 ? -0.233 -2.990 -1.905 1.00 93.62 106 ILE A N 1
ATOM 830 C CA . ILE A 1 106 ? -0.674 -2.533 -3.225 1.00 93.62 106 ILE A CA 1
ATOM 831 C C . ILE A 1 106 ? 0.503 -2.615 -4.205 1.00 93.62 106 ILE A C 1
ATOM 833 O O . ILE A 1 106 ? 1.468 -1.849 -4.108 1.00 93.62 106 ILE A O 1
ATOM 837 N N . LEU A 1 107 ? 0.397 -3.529 -5.171 1.00 93.56 107 LEU A N 1
ATOM 838 C CA . LEU A 1 107 ? 1.296 -3.625 -6.322 1.00 93.56 107 LEU A CA 1
ATOM 839 C C . LEU A 1 107 ? 0.676 -2.939 -7.541 1.00 93.56 107 LEU A C 1
ATOM 841 O O . LEU A 1 107 ? -0.512 -3.097 -7.813 1.00 93.56 107 LEU A O 1
ATOM 845 N N . PHE A 1 108 ? 1.493 -2.237 -8.318 1.00 93.88 108 PHE A N 1
ATOM 846 C CA . PHE A 1 108 ? 1.092 -1.652 -9.602 1.00 93.88 108 PHE A CA 1
ATOM 847 C C . PHE A 1 108 ? 2.196 -1.842 -10.648 1.00 93.88 108 PHE A C 1
ATOM 849 O O . PHE A 1 108 ? 3.355 -1.978 -10.284 1.00 93.88 108 PHE A O 1
ATOM 856 N N . PRO A 1 109 ? 1.896 -1.865 -11.954 1.00 91.00 109 PRO A N 1
ATOM 857 C CA . PRO A 1 109 ? 2.883 -2.238 -12.971 1.00 91.00 109 PRO A CA 1
ATOM 858 C C . PRO A 1 109 ? 4.062 -1.254 -13.068 1.00 91.00 109 PRO A C 1
ATOM 860 O O . PRO A 1 109 ? 5.219 -1.642 -12.915 1.00 91.00 109 PRO A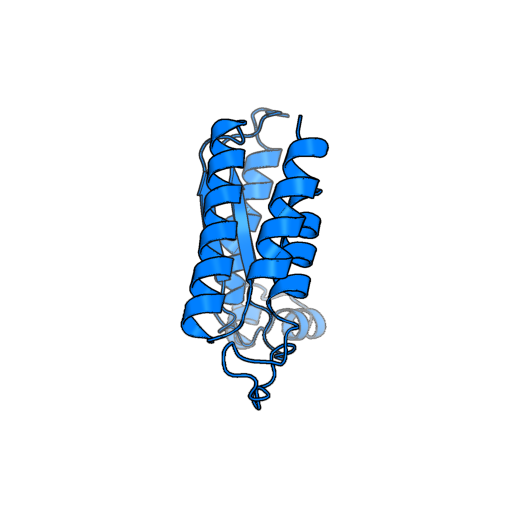 O 1
ATOM 863 N N . LEU A 1 110 ? 3.769 0.029 -13.283 1.00 92.69 110 LEU A N 1
ATOM 864 C CA . LEU A 1 110 ? 4.743 1.116 -13.403 1.00 92.69 110 LEU A CA 1
ATOM 865 C C . LEU A 1 110 ? 4.111 2.406 -12.868 1.00 92.69 110 LEU A C 1
ATOM 867 O O . LEU A 1 110 ? 2.897 2.601 -12.993 1.00 92.69 110 LEU A O 1
ATOM 871 N N . LEU A 1 111 ? 4.917 3.300 -12.292 1.00 91.75 111 LEU A N 1
ATOM 872 C CA . LEU A 1 111 ? 4.434 4.589 -11.798 1.00 91.75 111 LEU A CA 1
ATOM 873 C C . LEU A 1 111 ? 4.304 5.602 -12.949 1.00 91.75 111 LEU A C 1
ATOM 875 O O . LEU A 1 111 ? 5.127 6.492 -13.135 1.00 91.75 111 LEU A O 1
ATOM 879 N N . THR A 1 112 ? 3.243 5.461 -13.734 1.00 92.81 112 THR A N 1
ATOM 880 C CA . THR A 1 112 ? 2.871 6.443 -14.763 1.00 92.81 112 THR A CA 1
ATOM 881 C C . THR A 1 112 ? 2.003 7.558 -14.162 1.00 92.81 112 THR A C 1
ATOM 883 O O . THR A 1 112 ? 1.434 7.356 -13.085 1.00 92.81 112 THR A O 1
ATOM 886 N N . PRO A 1 113 ? 1.831 8.712 -14.836 1.00 92.69 113 PRO A N 1
ATOM 887 C CA . PRO A 1 113 ? 0.880 9.738 -14.399 1.00 92.69 113 PRO A CA 1
ATOM 888 C C . PRO A 1 113 ? -0.543 9.195 -14.194 1.00 92.69 113 PRO A C 1
ATOM 890 O O . PRO A 1 113 ? -1.201 9.549 -13.220 1.00 92.69 113 PRO A O 1
ATOM 893 N N . ALA A 1 114 ? -0.984 8.261 -15.045 1.00 93.19 114 ALA A N 1
ATOM 894 C CA . ALA A 1 114 ? -2.278 7.595 -14.902 1.00 93.19 114 ALA A CA 1
ATOM 895 C C . ALA A 1 114 ? -2.349 6.722 -13.634 1.00 93.19 114 ALA A C 1
ATOM 897 O O . ALA A 1 114 ? -3.327 6.781 -12.885 1.00 93.19 114 ALA A O 1
ATOM 898 N N . THR A 1 115 ? -1.291 5.953 -13.349 1.00 92.38 115 THR A N 1
ATOM 899 C CA . THR A 1 115 ? -1.188 5.155 -12.116 1.00 92.38 115 THR A CA 1
ATOM 900 C C . THR A 1 115 ? -1.179 6.054 -10.880 1.00 92.38 115 THR A C 1
ATOM 902 O O . THR A 1 115 ? -1.864 5.766 -9.903 1.00 92.38 115 THR A O 1
ATOM 905 N N . LEU A 1 116 ? -0.432 7.162 -10.920 1.00 91.31 116 LEU A N 1
ATOM 906 C CA . LEU A 1 116 ? -0.366 8.127 -9.825 1.00 91.31 116 LEU A CA 1
ATOM 907 C C . LEU A 1 116 ? -1.735 8.765 -9.556 1.00 91.31 116 LEU A C 1
ATOM 909 O O . LEU A 1 116 ? -2.158 8.802 -8.404 1.00 91.31 116 LEU A O 1
ATOM 913 N N . GLY A 1 117 ? -2.444 9.204 -10.601 1.00 90.81 117 GLY A N 1
ATOM 914 C CA . GLY A 1 117 ? -3.802 9.738 -10.472 1.00 90.81 117 GLY A CA 1
ATOM 915 C C . GLY A 1 117 ? -4.777 8.715 -9.885 1.00 90.81 117 GLY A C 1
ATOM 916 O O . GLY A 1 117 ? -5.548 9.040 -8.987 1.00 90.81 117 GLY A O 1
ATOM 917 N N . SER A 1 118 ? -4.672 7.453 -10.312 1.00 92.75 118 SER A N 1
ATOM 918 C CA . SER A 1 118 ? -5.485 6.354 -9.769 1.00 92.75 118 SER A CA 1
ATOM 919 C C . SER A 1 118 ? -5.214 6.117 -8.279 1.00 92.75 118 SER A C 1
ATOM 921 O O . SER A 1 118 ? -6.147 5.914 -7.506 1.00 92.75 118 SER A O 1
ATOM 923 N N . LEU A 1 119 ? -3.946 6.180 -7.856 1.00 90.75 119 LEU A N 1
ATOM 924 C CA . LEU A 1 119 ? -3.573 6.056 -6.447 1.00 90.75 119 LEU A CA 1
ATOM 925 C C . LEU A 1 119 ? -4.103 7.231 -5.615 1.00 90.75 119 LEU A C 1
ATOM 927 O O . LEU A 1 119 ? -4.633 7.010 -4.532 1.00 90.75 119 LEU A O 1
ATOM 931 N N . ILE A 1 120 ? -4.006 8.466 -6.113 1.00 88.81 120 ILE A N 1
ATOM 932 C CA . ILE A 1 120 ? -4.551 9.641 -5.416 1.00 88.81 120 ILE A CA 1
ATOM 933 C C . ILE A 1 120 ? -6.066 9.495 -5.237 1.00 88.81 120 ILE A C 1
ATOM 935 O O . ILE A 1 120 ? -6.555 9.578 -4.111 1.00 88.81 120 ILE A O 1
ATOM 939 N N . ALA A 1 121 ? -6.789 9.177 -6.315 1.00 89.88 121 ALA A N 1
ATOM 940 C CA . ALA A 1 121 ? -8.237 8.981 -6.276 1.00 89.88 121 ALA A CA 1
ATOM 941 C C . ALA A 1 121 ? -8.654 7.874 -5.289 1.00 89.88 121 ALA A C 1
ATOM 943 O O . ALA A 1 121 ? -9.618 8.039 -4.539 1.00 89.88 121 ALA A O 1
ATOM 944 N N . LEU A 1 122 ? -7.905 6.764 -5.242 1.00 91.19 122 LEU A N 1
ATOM 945 C CA . LEU A 1 122 ? -8.138 5.676 -4.289 1.00 91.19 122 LEU A CA 1
ATOM 946 C C . LEU A 1 122 ? -8.063 6.169 -2.835 1.00 91.19 122 LEU A C 1
ATOM 948 O O . LEU A 1 122 ? -8.953 5.874 -2.034 1.00 91.19 122 LEU A O 1
ATOM 952 N N . TYR A 1 123 ? -7.013 6.909 -2.481 1.00 87.94 123 TYR A N 1
ATOM 953 C CA . TYR A 1 123 ? -6.826 7.377 -1.108 1.00 87.94 123 TYR A CA 1
ATOM 954 C C . TYR A 1 123 ? -7.791 8.507 -0.725 1.00 87.94 123 TYR A C 1
ATOM 956 O O . TYR A 1 123 ? -8.262 8.535 0.411 1.00 87.94 123 TYR A O 1
ATOM 964 N N . GLU A 1 124 ? -8.155 9.394 -1.649 1.00 84.69 124 GLU A N 1
ATOM 965 C CA . GLU A 1 124 ? -9.200 10.394 -1.396 1.00 84.69 124 GLU A CA 1
ATOM 966 C C . GLU A 1 124 ? -10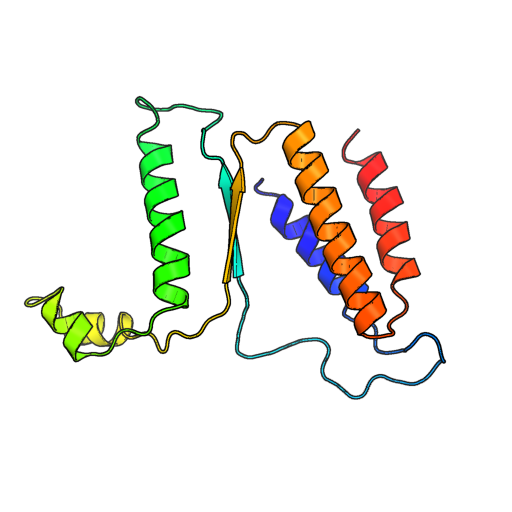.550 9.730 -1.118 1.00 84.69 124 GLU A C 1
ATOM 968 O O . GLU A 1 124 ? -11.243 10.087 -0.160 1.00 84.69 124 GLU A O 1
ATOM 973 N N . HIS A 1 125 ? -10.896 8.700 -1.894 1.00 87.56 125 HIS A N 1
ATOM 974 C CA . HIS A 1 125 ? -12.113 7.931 -1.670 1.00 87.56 125 HIS A CA 1
ATOM 975 C C . HIS A 1 125 ? -12.077 7.152 -0.344 1.00 87.56 125 HIS A C 1
ATOM 977 O O . HIS A 1 125 ? -13.086 7.098 0.367 1.00 87.56 125 HIS A O 1
ATOM 983 N N . LYS A 1 126 ? -10.913 6.596 0.032 1.00 87.06 126 LYS A N 1
ATOM 984 C CA . LYS A 1 126 ? -10.682 5.966 1.346 1.00 87.06 126 LYS A CA 1
ATOM 985 C C . LYS A 1 126 ? -10.975 6.954 2.476 1.00 87.06 126 LYS A C 1
ATOM 987 O O . LYS A 1 126 ? -11.756 6.625 3.369 1.00 87.06 126 LYS A O 1
ATOM 992 N N . ILE A 1 127 ? -10.397 8.155 2.423 1.00 81.31 127 ILE A N 1
ATOM 993 C CA . ILE A 1 127 ? -10.602 9.204 3.434 1.00 81.31 127 ILE A CA 1
ATOM 994 C C . ILE A 1 127 ? -12.079 9.592 3.493 1.00 81.31 127 ILE A C 1
ATOM 996 O O . ILE A 1 127 ? -12.686 9.537 4.562 1.00 81.31 127 ILE A O 1
ATOM 1000 N N . PHE A 1 128 ? -12.688 9.895 2.345 1.00 82.50 128 PHE A N 1
ATOM 1001 C CA . PHE A 1 128 ? -14.100 10.265 2.260 1.00 82.50 128 PHE A CA 1
ATOM 1002 C C . PHE A 1 128 ? -15.014 9.211 2.897 1.00 82.50 128 PHE A C 1
ATOM 1004 O O . PHE A 1 128 ? -15.839 9.531 3.758 1.00 82.50 128 PHE A O 1
ATOM 1011 N N . THR A 1 129 ? -14.827 7.943 2.530 1.00 83.81 129 THR A N 1
ATOM 1012 C CA . THR A 1 129 ? -15.624 6.824 3.046 1.00 83.81 129 THR A CA 1
ATOM 1013 C C . THR A 1 129 ? -15.428 6.655 4.552 1.00 83.81 129 THR A C 1
ATOM 1015 O O . THR A 1 129 ? -16.408 6.490 5.280 1.00 83.81 129 THR A O 1
ATOM 1018 N N . GLN A 1 130 ? -14.194 6.788 5.057 1.00 79.62 130 GLN A N 1
ATOM 1019 C CA . GLN A 1 130 ? -13.932 6.788 6.501 1.00 79.62 130 GLN A CA 1
ATOM 1020 C C . GLN A 1 130 ? -14.680 7.916 7.225 1.00 79.62 130 GLN A C 1
ATOM 1022 O O . GLN A 1 130 ? -15.166 7.705 8.335 1.00 79.62 130 GLN A O 1
ATOM 1027 N N . GLY A 1 131 ? -14.810 9.096 6.617 1.00 76.19 131 GLY A N 1
ATOM 1028 C CA . GLY A 1 131 ? -15.571 10.207 7.189 1.00 76.19 131 GLY A CA 1
ATOM 1029 C C . GLY A 1 131 ? -17.064 9.982 7.224 1.00 76.19 131 GLY A C 1
ATOM 1030 O O . GLY A 1 131 ? -17.700 10.318 8.225 1.00 76.19 131 GLY A O 1
ATOM 1031 N N . VAL A 1 132 ? -17.612 9.388 6.163 1.00 81.19 132 VAL A N 1
ATOM 1032 C CA . VAL A 1 132 ? -19.023 8.993 6.107 1.00 81.19 132 VAL A CA 1
ATOM 1033 C C . VAL A 1 132 ? -19.320 7.967 7.199 1.00 81.19 132 VAL A C 1
ATOM 1035 O O . VAL A 1 132 ? -20.239 8.188 7.985 1.00 81.19 132 VAL A O 1
ATOM 1038 N N . ILE A 1 133 ? -18.500 6.915 7.317 1.00 80.38 133 ILE A N 1
ATOM 1039 C CA . ILE A 1 133 ? -18.642 5.877 8.354 1.00 80.38 133 ILE A CA 1
ATOM 1040 C C . ILE A 1 133 ? -18.559 6.487 9.761 1.00 80.38 133 ILE A C 1
ATOM 1042 O O . ILE A 1 133 ? -19.336 6.131 10.642 1.00 80.38 133 ILE A O 1
ATOM 1046 N N . ARG A 1 134 ? -17.632 7.426 9.981 1.00 72.25 134 ARG A N 1
ATOM 1047 C CA . ARG A 1 134 ? -17.403 8.064 11.288 1.00 72.25 134 ARG A CA 1
ATOM 1048 C C . ARG A 1 134 ? -18.378 9.201 11.620 1.00 72.25 134 ARG A C 1
ATOM 1050 O O . ARG A 1 134 ? -18.339 9.709 12.739 1.00 72.25 134 ARG A O 1
ATOM 1057 N N . GLY A 1 135 ? -19.224 9.632 10.680 1.00 72.19 135 GLY A N 1
ATOM 1058 C CA . GLY A 1 135 ? -20.159 10.751 10.870 1.00 72.19 135 GLY A CA 1
ATOM 1059 C C . GLY A 1 135 ? -19.493 12.130 11.031 1.00 72.19 135 GLY A C 1
ATOM 1060 O O . GLY A 1 135 ? -20.114 13.070 11.544 1.00 72.19 135 GLY A O 1
ATOM 1061 N N . ILE A 1 136 ? -18.231 12.271 10.608 1.00 68.94 136 ILE A N 1
ATOM 1062 C CA . ILE A 1 136 ? -17.423 13.494 10.759 1.00 68.94 136 ILE A CA 1
ATOM 1063 C C . ILE A 1 136 ? -17.570 14.383 9.514 1.00 68.94 136 ILE A C 1
ATOM 1065 O O . ILE A 1 136 ? -17.649 13.907 8.379 1.00 68.94 136 ILE A O 1
ATOM 1069 N N . ASN A 1 137 ? -17.603 15.708 9.704 1.00 61.66 137 ASN A N 1
ATOM 1070 C CA . ASN A 1 137 ? -17.640 16.653 8.589 1.00 61.66 137 ASN A CA 1
ATOM 1071 C C . ASN A 1 137 ? -16.251 16.847 7.943 1.00 61.66 137 ASN A C 1
ATOM 1073 O O . AS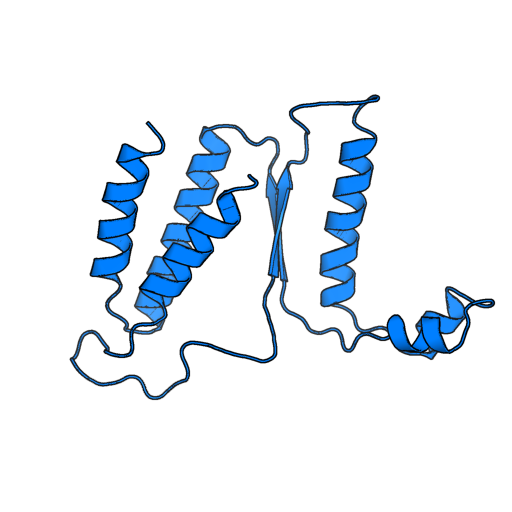N A 1 137 ? -15.437 17.668 8.380 1.00 61.66 137 ASN A O 1
ATOM 1077 N N . MET A 1 138 ? -15.991 16.120 6.858 1.00 57.22 138 MET A N 1
ATOM 1078 C CA . MET A 1 138 ? -14.722 16.192 6.123 1.00 57.22 138 MET A CA 1
ATOM 1079 C C . MET A 1 138 ? -14.620 17.345 5.119 1.00 57.22 138 MET A C 1
ATOM 1081 O O . MET A 1 138 ? -13.519 17.609 4.640 1.00 57.22 138 MET A O 1
ATOM 1085 N N . VAL A 1 139 ? -15.718 18.066 4.849 1.00 49.22 139 VAL A N 1
ATOM 1086 C CA . VAL A 1 139 ? -15.838 19.027 3.733 1.00 49.22 139 VAL A CA 1
ATOM 1087 C C . VAL A 1 139 ? -14.694 20.051 3.706 1.00 49.22 139 VAL A C 1
ATOM 1089 O O . VAL A 1 139 ? -14.147 20.310 2.644 1.00 49.22 139 VAL A O 1
ATOM 1092 N N . GLY A 1 140 ? -14.232 20.542 4.862 1.00 48.97 140 GLY A N 1
ATOM 1093 C CA . GLY A 1 140 ? -13.103 21.484 4.908 1.00 48.97 140 GLY A CA 1
ATOM 1094 C C . GLY A 1 140 ? -11.737 20.922 4.471 1.00 48.97 140 GLY A C 1
ATOM 1095 O O . GLY A 1 140 ? -10.947 21.666 3.913 1.00 48.97 140 GLY A O 1
ATOM 1096 N N . ALA A 1 141 ? -11.456 19.631 4.685 1.00 45.59 141 ALA A N 1
ATOM 1097 C CA . ALA A 1 141 ? -10.154 19.030 4.348 1.00 45.59 141 ALA A CA 1
ATOM 1098 C C . ALA A 1 141 ? -10.099 18.572 2.880 1.00 45.59 141 ALA A C 1
ATOM 1100 O O . ALA A 1 141 ? -9.085 18.722 2.208 1.00 45.59 141 ALA A O 1
ATOM 1101 N N . CYS A 1 142 ? -11.225 18.080 2.354 1.00 44.31 142 CYS A N 1
ATOM 1102 C CA . CYS A 1 142 ? -11.329 17.669 0.956 1.00 44.31 142 CYS A CA 1
ATOM 1103 C C . CYS A 1 142 ? -11.256 18.889 0.013 1.00 44.31 142 CYS A C 1
ATOM 1105 O O . CYS A 1 142 ? -10.493 18.872 -0.942 1.00 44.31 142 CYS A O 1
ATOM 1107 N N . LEU A 1 143 ? -11.943 19.999 0.325 1.00 43.28 143 LEU A N 1
ATOM 1108 C CA . LEU A 1 143 ? -11.885 21.222 -0.495 1.00 43.28 143 LEU A CA 1
ATOM 1109 C C . LEU A 1 143 ? -10.514 21.923 -0.479 1.00 43.28 143 LEU A C 1
ATOM 1111 O O . LEU A 1 143 ? -10.093 22.436 -1.512 1.00 43.28 143 LEU A O 1
ATOM 1115 N N . LEU A 1 144 ? -9.798 21.930 0.652 1.00 45.34 144 LEU A N 1
ATOM 1116 C CA . LEU A 1 144 ? -8.447 22.509 0.720 1.00 45.34 144 LEU A CA 1
ATOM 1117 C C . LEU A 1 144 ? -7.406 21.639 -0.005 1.00 45.34 144 LEU A C 1
ATOM 1119 O O . LEU A 1 144 ? -6.531 22.184 -0.681 1.00 45.34 144 LEU A O 1
ATOM 1123 N N . GLY A 1 145 ? -7.545 20.308 0.053 1.00 46.81 145 GLY A N 1
ATOM 1124 C CA . GLY A 1 145 ? -6.744 19.380 -0.752 1.00 46.81 145 GLY A CA 1
ATOM 1125 C C . GLY A 1 145 ? -6.954 19.579 -2.256 1.00 46.81 145 GLY A C 1
ATOM 1126 O O . GLY A 1 145 ? -5.982 19.704 -2.997 1.00 46.81 145 GLY A O 1
ATOM 1127 N N . TRP A 1 146 ? -8.207 19.730 -2.701 1.00 44.94 146 TRP A N 1
ATOM 1128 C CA . TRP A 1 146 ? -8.542 19.966 -4.112 1.00 44.94 146 TRP A CA 1
ATOM 1129 C C . TRP A 1 146 ? -7.907 21.247 -4.680 1.00 44.94 146 TRP A C 1
ATOM 1131 O O . TRP A 1 146 ? -7.372 21.219 -5.786 1.00 44.94 146 TRP A O 1
ATOM 1141 N N . VAL A 1 147 ? -7.902 22.357 -3.931 1.00 41.16 147 VAL A N 1
ATOM 1142 C CA . VAL A 1 147 ? -7.315 23.631 -4.398 1.00 41.16 147 VAL A CA 1
ATOM 1143 C C . VAL A 1 147 ? -5.781 23.618 -4.326 1.00 41.16 147 VAL A C 1
ATOM 1145 O O . VAL A 1 147 ? -5.114 24.120 -5.232 1.00 41.16 147 VAL A O 1
ATOM 1148 N N . GLY A 1 148 ? -5.195 23.012 -3.289 1.00 42.81 148 GLY A N 1
ATOM 1149 C CA . GLY A 1 148 ? -3.737 22.954 -3.121 1.00 42.81 148 GLY A CA 1
ATOM 1150 C C . GLY A 1 148 ? -3.027 22.013 -4.102 1.00 42.81 148 GLY A C 1
ATOM 1151 O O . GLY A 1 148 ? -1.893 22.281 -4.501 1.00 42.81 148 GLY A O 1
ATOM 1152 N N . VAL A 1 149 ? -3.690 20.929 -4.513 1.00 43.22 149 VAL A N 1
ATOM 1153 C CA . VAL A 1 149 ? -3.136 19.907 -5.417 1.00 43.22 149 VAL A CA 1
ATOM 1154 C C . VAL A 1 149 ? -3.205 20.344 -6.871 1.00 43.22 149 VAL A C 1
ATOM 1156 O O . VAL A 1 149 ? -2.215 20.199 -7.588 1.00 43.22 149 VAL A O 1
ATOM 1159 N N . TYR A 1 150 ? -4.314 20.957 -7.291 1.00 37.53 150 TYR A N 1
ATOM 1160 C CA . TYR A 1 150 ? -4.455 21.451 -8.664 1.00 37.53 150 TYR A CA 1
ATOM 1161 C C . TYR A 1 150 ? -3.426 22.546 -9.003 1.00 37.53 150 TYR A C 1
ATOM 1163 O O . TYR A 1 150 ? -3.015 22.659 -10.152 1.00 37.53 150 TYR A O 1
ATOM 1171 N N . MET A 1 151 ? -2.963 23.314 -8.006 1.00 31.50 151 MET A N 1
ATOM 1172 C CA . MET A 1 151 ? -1.939 24.359 -8.175 1.00 31.50 151 MET A CA 1
ATOM 1173 C C . MET A 1 151 ? -0.484 23.894 -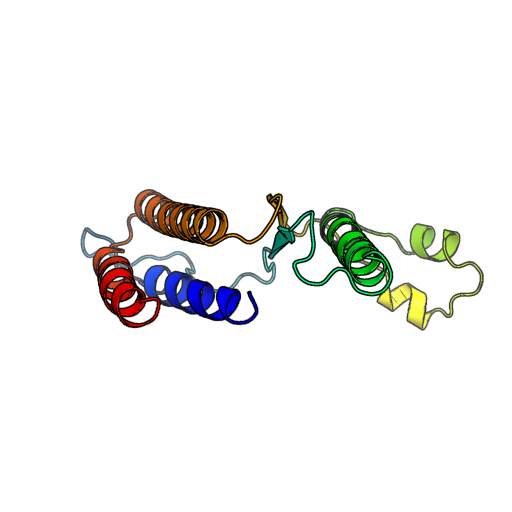7.989 1.00 31.50 151 MET A C 1
ATOM 1175 O O . MET A 1 151 ? 0.420 24.675 -8.270 1.00 31.50 151 MET A O 1
ATOM 1179 N N . ARG A 1 152 ? -0.221 22.681 -7.480 1.00 34.91 152 ARG A N 1
ATOM 1180 C CA . ARG A 1 152 ? 1.160 22.176 -7.279 1.00 34.91 152 ARG A CA 1
ATOM 1181 C C . ARG A 1 152 ? 1.550 21.011 -8.175 1.00 34.91 152 ARG A C 1
ATOM 1183 O O . ARG A 1 152 ? 2.733 20.687 -8.241 1.00 34.91 152 ARG A O 1
ATOM 1190 N N . VAL A 1 153 ? 0.577 20.352 -8.796 1.00 38.00 153 VAL A N 1
ATOM 1191 C CA . VAL A 1 153 ? 0.805 19.186 -9.662 1.00 38.00 153 VAL A CA 1
ATOM 1192 C C . VAL A 1 153 ? 0.699 19.548 -11.154 1.00 38.00 153 VAL A C 1
ATOM 1194 O O . VAL A 1 153 ? 1.144 18.760 -11.986 1.00 38.00 153 VAL A O 1
ATOM 1197 N N . CYS A 1 154 ? 0.198 20.744 -11.484 1.00 34.97 154 CYS A N 1
ATOM 1198 C CA . CYS A 1 154 ? 0.231 21.341 -12.823 1.00 34.97 154 CYS A CA 1
ATOM 1199 C C . CYS A 1 154 ? 1.361 22.368 -12.942 1.00 34.97 154 CYS A C 1
ATOM 1201 O O . CYS A 1 154 ? 1.542 23.144 -11.976 1.00 34.97 154 CYS A O 1
#

Radius of gyration: 20.19 Å; chains: 1; bounding box: 50×47×38 Å

Secondary structure (DSSP, 8-state):
-TTHHHHHHHHHHHHHS--BBTTSPBP-S-SS--S---EEEEEESS-SS-TTTTHHHHHHHHHHHHHHHHHHS-B-HHHHHHH-TT--HHHHHTT-B-----EEEEEES---HHHHHHHHHHHHHHHHHHHHHHTB--HHHHHHHHHHHHTT--

Foldseek 3Di:
DVCPVVLLVLLLCLQQVDQAFPVRDGNPDDSDDDPADEEEQEDAPDDPDCPPNVPVVVVVVVCSVVVLVLQADFDDLVNLCVVPVPDDPVVSVVSGDPHPRHYHYDYHHDPDPVVVVVVVVVSLVVSVVVCVVVNHPRPVSSVVSVVVCVVPVD

pLDDT: mean 73.29, std 16.07, range [31.5, 93.88]